Protein AF-A0A534ZJH2-F1 (afdb_monomer)

pLDDT: mean 93.28, std 10.58, range [44.75, 98.31]

Sequence (71 aa):
MSEGSGIGAAVIGTGFIGTVHVEQLRRIGVQVRGVLGSTPERGQARAAALGVPRAYASLEALLADDSVDVV

Nearest PDB structures (foldseek):
  1gpj-assembly1_A-2  TM=7.308E-01  e=1.786E-02  Methanopyrus kandleri
  3u3x-assembly3_M-2  TM=7.694E-01  e=1.004E-01  Sinorhizobium meliloti 1021
  3d1l-assembly1_B  TM=7.237E-01  e=8.743E-02  Bacteroides fragilis NCTC 9343
  4n7r-assembly1_A  TM=6.119E-01  e=1.152E-01  Arabidopsis thaliana
  5swv-assembly1_C  TM=5.651E-01  e=1.744E-01  Schizosaccharomyces pombe 972h-

Radius of gyration: 11.4 Å; Cα contacts (8 Å, |Δi|>4): 128; chains: 1; bounding box: 24×21×34 Å

Structure (mmCIF, N/CA/C/O backbone):
data_AF-A0A534ZJH2-F1
#
_entry.id   AF-A0A534ZJH2-F1
#
loop_
_atom_site.group_PDB
_atom_site.id
_atom_site.type_symbol
_atom_site.label_atom_id
_atom_site.label_alt_id
_atom_site.label_comp_id
_atom_site.label_asym_id
_atom_site.label_entity_id
_atom_site.label_seq_id
_atom_site.pdbx_PDB_ins_code
_atom_site.Cartn_x
_atom_site.Cartn_y
_atom_site.Cartn_z
_atom_site.occupancy
_atom_site.B_iso_or_equiv
_atom_site.auth_seq_id
_atom_site.auth_comp_id
_atom_site.auth_asym_id
_atom_site.auth_atom_id
_atom_site.pdbx_PDB_model_num
ATOM 1 N N . MET A 1 1 ? -9.287 0.504 22.690 1.00 44.75 1 MET A N 1
ATOM 2 C CA . MET A 1 1 ? -8.349 0.535 21.551 1.00 44.75 1 MET A CA 1
ATOM 3 C C . MET A 1 1 ? -9.229 0.498 20.325 1.00 44.75 1 MET A C 1
ATOM 5 O O . MET A 1 1 ? -9.969 -0.469 20.217 1.00 44.75 1 MET A O 1
ATOM 9 N N . SER A 1 2 ? -9.290 1.561 19.518 1.00 51.28 2 SER A N 1
ATOM 10 C CA . SER A 1 2 ? -10.070 1.490 18.277 1.00 51.28 2 SER A CA 1
ATOM 11 C C . SER A 1 2 ? -9.529 0.322 17.472 1.00 51.28 2 SER A C 1
ATOM 13 O O . SER A 1 2 ? -8.322 0.274 17.229 1.00 51.28 2 SER A O 1
ATOM 15 N N . GLU A 1 3 ? -10.388 -0.635 17.137 1.00 60.00 3 GLU A N 1
ATOM 16 C CA . GLU A 1 3 ? -10.031 -1.625 16.135 1.00 60.00 3 GLU A CA 1
ATOM 17 C C . GLU A 1 3 ? -9.642 -0.830 14.892 1.00 60.00 3 GLU A C 1
ATOM 19 O O . GLU A 1 3 ? -10.402 0.027 14.431 1.00 60.00 3 GLU A O 1
ATOM 24 N N . GLY A 1 4 ? -8.400 -1.010 14.435 1.00 59.84 4 GLY A N 1
ATOM 25 C CA . GLY A 1 4 ? -7.986 -0.456 13.156 1.00 59.84 4 GLY A CA 1
ATOM 26 C C . GLY A 1 4 ? -9.028 -0.858 12.122 1.00 59.84 4 GLY A C 1
ATOM 27 O O . GLY A 1 4 ? -9.559 -1.968 12.199 1.00 59.84 4 GLY A O 1
ATOM 28 N N . SER A 1 5 ? -9.376 0.066 11.227 1.00 65.19 5 SER A N 1
ATOM 29 C CA . SER A 1 5 ? -10.335 -0.201 10.160 1.00 65.19 5 SER A CA 1
ATOM 30 C C . SER A 1 5 ? -10.055 -1.586 9.569 1.00 65.19 5 SER A C 1
ATOM 32 O O . SER A 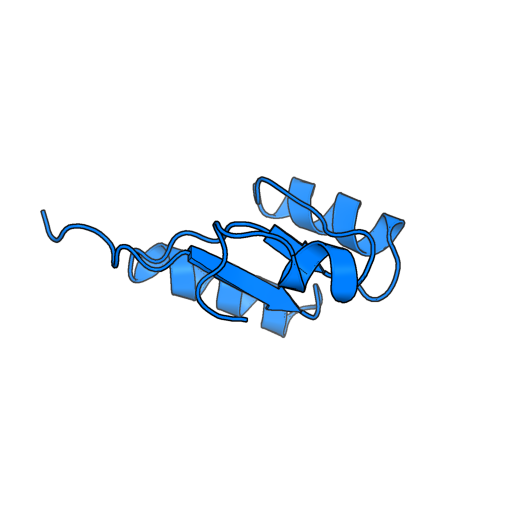1 5 ? -8.922 -1.851 9.166 1.00 65.19 5 SER A O 1
ATOM 34 N N . GLY A 1 6 ? -11.053 -2.477 9.544 1.00 84.25 6 GLY A N 1
ATOM 35 C CA . GLY A 1 6 ? -10.908 -3.838 9.001 1.00 84.25 6 GLY A CA 1
ATOM 36 C C . GLY A 1 6 ? -10.499 -3.875 7.522 1.00 84.25 6 GLY A C 1
ATOM 37 O O . GLY A 1 6 ? -10.231 -4.947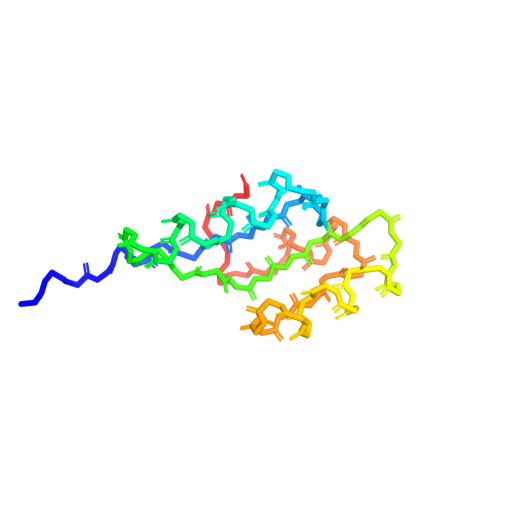 6.994 1.00 84.25 6 GLY A O 1
ATOM 38 N N . ILE A 1 7 ? -10.421 -2.701 6.892 1.00 93.00 7 ILE A N 1
ATOM 39 C CA . ILE A 1 7 ? -10.001 -2.449 5.521 1.00 93.00 7 ILE A CA 1
ATOM 40 C C . ILE A 1 7 ? -8.519 -2.811 5.327 1.00 93.00 7 ILE A C 1
ATOM 42 O O . ILE A 1 7 ? -7.617 -2.238 5.952 1.00 93.00 7 ILE A O 1
ATOM 46 N N . GLY A 1 8 ? -8.267 -3.731 4.401 1.00 96.75 8 GLY A N 1
ATOM 47 C CA . GLY A 1 8 ? -6.982 -3.972 3.767 1.00 96.75 8 GLY A CA 1
ATOM 48 C C . GLY A 1 8 ? -6.784 -3.056 2.561 1.00 96.75 8 GLY A C 1
ATOM 49 O O . GLY A 1 8 ? -7.589 -3.054 1.635 1.00 96.75 8 GLY A O 1
ATOM 50 N N . ALA A 1 9 ? -5.696 -2.292 2.546 1.00 97.75 9 ALA A N 1
ATOM 51 C CA . ALA A 1 9 ? -5.341 -1.423 1.428 1.00 97.75 9 ALA A CA 1
ATOM 52 C C . ALA A 1 9 ? -4.123 -1.959 0.666 1.00 97.75 9 ALA A C 1
ATOM 54 O O . ALA A 1 9 ? -3.165 -2.449 1.273 1.00 97.75 9 ALA A O 1
ATOM 55 N N . ALA A 1 10 ? -4.117 -1.804 -0.653 1.00 98.12 10 ALA A N 1
ATOM 56 C CA . ALA A 1 10 ? -2.907 -1.867 -1.466 1.00 98.12 10 ALA A CA 1
ATOM 57 C C . ALA A 1 10 ? -2.504 -0.454 -1.911 1.00 98.12 10 ALA A C 1
ATOM 59 O O . ALA A 1 10 ? -3.318 0.457 -1.874 1.00 98.12 10 ALA A O 1
ATOM 60 N N . VAL A 1 11 ? -1.244 -0.247 -2.305 1.00 98.19 11 VAL A N 1
ATOM 61 C CA . VAL A 1 11 ? -0.792 1.041 -2.866 1.00 98.19 11 VAL A CA 1
ATOM 62 C C . VAL A 1 11 ? -0.080 0.812 -4.195 1.00 98.19 11 VAL A C 1
ATOM 64 O O . VAL A 1 11 ? 0.923 0.094 -4.261 1.00 98.19 11 VAL A O 1
ATOM 67 N N . ILE A 1 12 ? -0.568 1.457 -5.257 1.00 97.88 12 ILE A N 1
ATOM 68 C CA . ILE A 1 12 ? 0.100 1.480 -6.564 1.00 97.88 12 ILE A CA 1
ATOM 69 C C . ILE A 1 12 ? 1.011 2.704 -6.644 1.00 97.88 12 ILE A C 1
ATOM 71 O O . ILE A 1 12 ? 0.592 3.841 -6.450 1.00 97.88 12 ILE A O 1
ATOM 75 N N . GLY A 1 13 ? 2.275 2.460 -6.979 1.00 96.06 13 GLY A N 1
ATOM 76 C CA . GLY A 1 13 ? 3.308 3.482 -7.045 1.00 96.06 13 GLY A CA 1
ATOM 77 C C . GLY A 1 13 ? 4.130 3.529 -5.762 1.00 96.06 13 GLY A C 1
ATOM 78 O O . GLY A 1 13 ? 3.712 4.039 -4.733 1.00 96.06 13 GLY A O 1
ATOM 79 N N . THR A 1 14 ? 5.370 3.057 -5.843 1.00 94.50 14 THR A N 1
ATOM 80 C CA . THR A 1 14 ? 6.289 2.940 -4.698 1.00 94.50 14 THR A CA 1
ATOM 81 C C . THR A 1 14 ? 7.318 4.076 -4.636 1.00 94.50 14 THR A C 1
ATOM 83 O O . THR A 1 14 ? 8.458 3.887 -4.204 1.00 94.50 14 THR A O 1
ATOM 86 N N . GLY A 1 15 ? 6.941 5.250 -5.150 1.00 93.44 15 GLY A N 1
ATOM 87 C CA . GLY A 1 15 ? 7.745 6.472 -5.103 1.00 93.44 15 GLY A CA 1
ATOM 88 C C . GLY A 1 15 ? 7.672 7.171 -3.742 1.00 93.44 15 GLY A C 1
ATOM 89 O O . GLY A 1 15 ? 7.255 6.584 -2.740 1.00 93.44 15 GLY A O 1
ATOM 90 N N . PHE A 1 16 ? 8.047 8.453 -3.712 1.00 95.25 16 PHE A N 1
ATOM 91 C CA . PHE A 1 16 ? 7.983 9.263 -2.491 1.00 95.25 16 PHE A CA 1
ATOM 92 C C . PHE A 1 16 ? 6.561 9.316 -1.917 1.00 95.25 16 PHE A C 1
ATOM 94 O O . PHE A 1 16 ? 6.350 8.945 -0.766 1.00 95.25 16 PHE A O 1
ATOM 101 N N . ILE A 1 17 ? 5.575 9.696 -2.735 1.00 96.44 17 ILE A N 1
ATOM 102 C CA . ILE A 1 17 ? 4.199 9.866 -2.254 1.00 96.44 17 ILE A CA 1
ATOM 103 C C . ILE A 1 17 ? 3.561 8.538 -1.822 1.00 96.44 17 ILE A C 1
ATOM 105 O O . ILE A 1 17 ? 2.886 8.489 -0.801 1.00 96.44 17 ILE A O 1
ATOM 109 N N . GLY A 1 18 ? 3.865 7.437 -2.518 1.00 95.88 18 GLY A N 1
ATOM 110 C CA . GLY A 1 18 ? 3.408 6.103 -2.125 1.00 95.88 18 GLY A CA 1
ATOM 111 C C . GLY A 1 18 ? 3.940 5.682 -0.758 1.00 95.88 18 GLY A C 1
ATOM 112 O O . GLY A 1 18 ? 3.178 5.224 0.086 1.00 95.88 18 GLY A O 1
ATOM 113 N N . THR A 1 19 ? 5.229 5.925 -0.498 1.00 95.44 19 THR A N 1
ATOM 114 C CA . THR A 1 19 ? 5.836 5.705 0.827 1.00 95.44 19 THR A CA 1
ATOM 115 C C . THR A 1 19 ? 5.124 6.513 1.916 1.00 95.44 19 THR A C 1
ATOM 117 O O . THR A 1 19 ? 4.814 5.977 2.978 1.00 95.44 19 THR A O 1
ATOM 120 N N . VAL A 1 20 ? 4.824 7.789 1.650 1.00 97.31 20 VAL A N 1
ATOM 121 C CA . VAL A 1 20 ? 4.105 8.649 2.603 1.00 97.31 20 VAL A CA 1
ATOM 122 C C . VAL A 1 20 ? 2.709 8.097 2.896 1.00 97.31 20 VAL A C 1
ATOM 124 O O . VAL A 1 20 ? 2.338 8.012 4.065 1.00 97.31 20 VAL A O 1
ATOM 127 N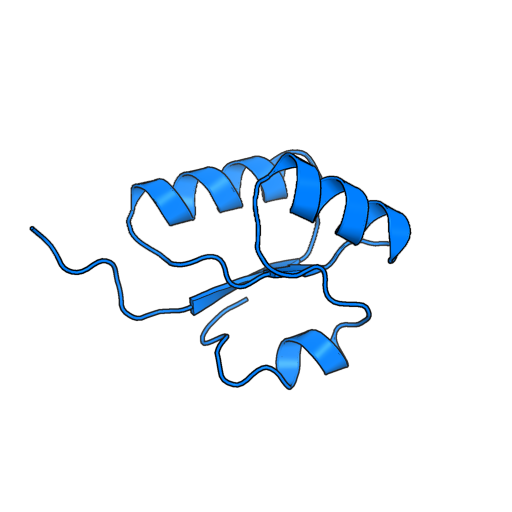 N . HIS A 1 21 ? 1.954 7.684 1.873 1.00 97.50 21 HIS A N 1
ATOM 128 C CA . HIS A 1 21 ? 0.617 7.117 2.062 1.00 97.50 21 HIS A CA 1
ATOM 129 C C . HIS A 1 21 ? 0.637 5.797 2.831 1.00 97.50 21 HIS A C 1
ATOM 131 O O . HIS A 1 21 ? -0.184 5.634 3.727 1.00 97.50 21 HIS A O 1
ATOM 137 N N . VAL A 1 22 ? 1.594 4.901 2.565 1.00 97.06 22 VAL A N 1
ATOM 138 C CA . VAL A 1 22 ? 1.761 3.661 3.346 1.00 97.06 22 VAL A CA 1
ATOM 139 C C . VAL A 1 22 ? 1.923 3.972 4.838 1.00 97.06 22 VAL A C 1
ATOM 141 O O . VAL A 1 22 ? 1.256 3.364 5.675 1.00 97.06 22 VAL A O 1
ATOM 144 N N . GLU A 1 23 ? 2.747 4.963 5.182 1.00 96.62 23 GLU A N 1
ATOM 145 C CA . GLU A 1 23 ? 2.938 5.384 6.572 1.00 96.62 23 GLU A CA 1
ATOM 146 C C . GLU A 1 23 ? 1.691 6.044 7.177 1.00 96.62 23 GLU A C 1
ATOM 148 O O . GLU A 1 23 ? 1.351 5.774 8.329 1.00 96.62 23 GLU A O 1
ATOM 153 N N . GLN A 1 24 ? 0.973 6.884 6.423 1.00 96.88 24 GLN A N 1
ATOM 154 C CA . GLN A 1 24 ? -0.254 7.509 6.930 1.00 96.88 24 GLN A CA 1
ATOM 155 C C . GLN A 1 24 ? -1.377 6.491 7.145 1.00 96.88 24 GLN A C 1
ATOM 157 O O . GLN A 1 24 ? -2.039 6.543 8.180 1.00 96.88 24 GLN A O 1
ATOM 162 N N . LEU A 1 25 ? -1.554 5.538 6.223 1.00 96.12 25 LEU A N 1
ATOM 163 C CA . LEU A 1 25 ? -2.544 4.463 6.338 1.00 96.12 25 LEU A CA 1
ATOM 164 C C . LEU A 1 25 ? -2.324 3.648 7.618 1.00 96.12 25 LEU A C 1
ATOM 166 O O . LEU A 1 25 ? -3.260 3.438 8.387 1.00 96.12 25 LEU A O 1
ATOM 170 N N . ARG A 1 26 ? -1.073 3.287 7.920 1.00 93.88 26 ARG A N 1
ATOM 171 C CA . ARG A 1 26 ? -0.729 2.593 9.171 1.00 93.88 26 ARG A CA 1
ATOM 172 C C . ARG A 1 26 ? -1.066 3.408 10.416 1.00 93.88 26 ARG A C 1
ATOM 174 O O . ARG A 1 26 ? -1.596 2.860 11.377 1.00 93.88 26 ARG A O 1
ATOM 181 N N . ARG A 1 27 ? -0.788 4.717 10.408 1.00 94.94 27 ARG A N 1
ATOM 182 C CA . ARG A 1 27 ? -1.058 5.618 11.547 1.00 94.94 27 ARG A CA 1
ATOM 183 C C . ARG A 1 27 ? -2.543 5.754 11.864 1.00 94.94 27 ARG A C 1
ATOM 185 O O . ARG A 1 27 ? -2.887 5.941 13.026 1.00 94.94 27 ARG A O 1
ATOM 192 N N . ILE A 1 28 ? -3.405 5.644 10.855 1.00 94.44 28 ILE A N 1
ATOM 193 C CA . ILE A 1 28 ? -4.865 5.640 11.033 1.00 94.44 28 ILE A CA 1
ATOM 194 C C . ILE A 1 28 ? -5.438 4.227 11.238 1.00 94.44 28 ILE A C 1
ATOM 196 O O . ILE A 1 28 ? -6.653 4.056 11.281 1.00 94.44 28 ILE A O 1
ATOM 200 N N . GLY A 1 29 ? -4.577 3.214 11.378 1.00 93.88 29 GLY A N 1
ATOM 201 C CA . GLY A 1 29 ? -4.971 1.839 11.676 1.00 93.88 29 GLY A CA 1
ATOM 202 C C . GLY A 1 29 ? -5.425 1.011 10.471 1.00 93.88 29 GLY A C 1
ATOM 203 O O . GLY A 1 29 ? -6.015 -0.043 10.677 1.00 93.88 29 GLY A O 1
ATOM 204 N N . VAL A 1 30 ? -5.167 1.450 9.235 1.00 96.19 30 VAL A N 1
ATOM 205 C CA . VAL A 1 30 ? -5.438 0.664 8.018 1.00 96.19 30 VAL A CA 1
ATOM 206 C C . VAL A 1 30 ? -4.292 -0.315 7.762 1.00 96.19 30 VAL A C 1
ATOM 208 O O . VAL A 1 30 ? -3.112 0.040 7.855 1.00 96.19 30 VAL A O 1
ATOM 211 N N . GLN A 1 31 ? -4.631 -1.556 7.408 1.00 95.25 31 GLN A N 1
ATOM 212 C CA . GLN A 1 31 ? -3.642 -2.593 7.124 1.00 95.25 31 GLN A CA 1
ATOM 213 C C . GLN A 1 31 ? -3.202 -2.528 5.662 1.00 95.25 31 GLN A C 1
ATOM 215 O O . GLN A 1 31 ? -3.978 -2.818 4.758 1.00 95.25 31 GLN A O 1
ATOM 220 N N . VAL A 1 32 ? -1.934 -2.197 5.417 1.00 96.94 32 VAL A N 1
ATOM 221 C CA . VAL A 1 32 ? -1.371 -2.236 4.060 1.00 96.94 32 VAL A CA 1
ATOM 222 C C . VAL A 1 32 ? -0.987 -3.676 3.711 1.00 96.94 32 VAL A C 1
ATOM 224 O O . VAL A 1 32 ? -0.028 -4.215 4.267 1.00 96.94 32 VAL A O 1
ATOM 227 N N . ARG A 1 33 ? -1.735 -4.296 2.795 1.00 97.62 33 ARG A N 1
ATOM 228 C CA . ARG A 1 33 ? -1.548 -5.683 2.335 1.00 97.62 33 ARG A CA 1
ATOM 229 C C . ARG A 1 33 ? -0.359 -5.828 1.403 1.00 97.62 33 ARG A C 1
ATOM 231 O O . ARG A 1 33 ? 0.404 -6.788 1.507 1.00 97.62 33 ARG A O 1
ATOM 238 N N . GLY A 1 34 ? -0.170 -4.849 0.526 1.00 97.69 34 GLY A N 1
ATOM 239 C CA . GLY A 1 34 ? 0.875 -4.910 -0.476 1.00 97.69 34 GLY A CA 1
ATOM 240 C C . GLY A 1 34 ? 1.076 -3.614 -1.245 1.00 97.69 34 GLY A C 1
ATOM 241 O O . GLY A 1 34 ? 0.319 -2.653 -1.113 1.00 97.69 34 GLY A O 1
ATOM 242 N N . VAL A 1 35 ? 2.120 -3.602 -2.065 1.00 98.25 35 VAL A N 1
ATOM 243 C CA . VAL A 1 35 ? 2.423 -2.511 -2.995 1.00 98.25 35 VAL A CA 1
ATOM 244 C C . VAL A 1 35 ? 2.645 -3.037 -4.406 1.00 98.25 35 VAL A C 1
ATOM 246 O O . VAL A 1 35 ? 3.140 -4.149 -4.588 1.00 98.25 35 VAL A O 1
ATOM 249 N N . LEU A 1 36 ? 2.334 -2.223 -5.411 1.00 98.31 36 LEU A N 1
ATOM 250 C CA . LEU A 1 36 ? 2.682 -2.480 -6.809 1.00 98.31 36 LEU A CA 1
ATOM 251 C C . LEU A 1 36 ? 3.624 -1.383 -7.312 1.00 98.31 36 LEU A C 1
ATOM 253 O O . LEU A 1 36 ? 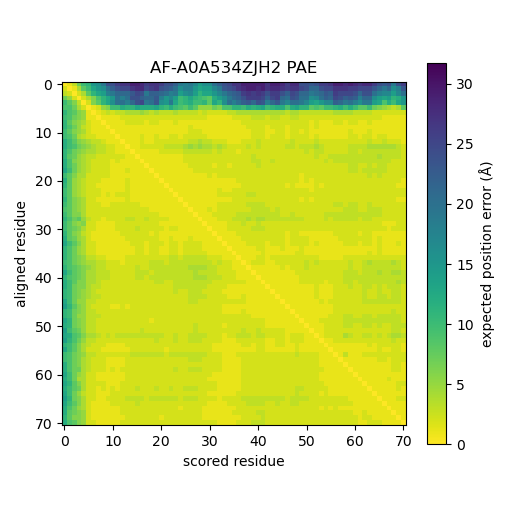3.292 -0.195 -7.310 1.00 98.31 36 LEU A O 1
ATOM 257 N N . GLY A 1 37 ? 4.827 -1.787 -7.717 1.00 96.25 37 GLY A N 1
ATOM 258 C CA . GLY A 1 37 ? 5.824 -0.902 -8.319 1.00 96.25 37 GLY A CA 1
ATOM 259 C C . GLY A 1 37 ? 5.672 -0.802 -9.838 1.00 96.25 37 GLY A C 1
ATOM 260 O O . GLY A 1 37 ? 4.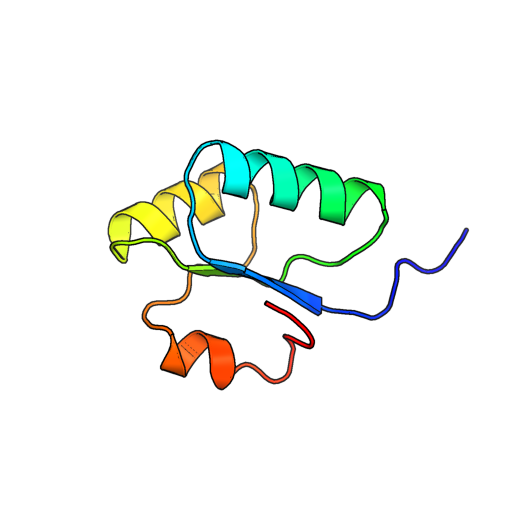962 -1.586 -10.455 1.00 96.25 37 GLY A O 1
ATOM 261 N N . SER A 1 38 ? 6.397 0.135 -10.458 1.00 94.44 38 SER A N 1
ATOM 262 C CA . SER A 1 38 ? 6.465 0.232 -11.928 1.00 94.44 38 SER A CA 1
ATOM 263 C C . SER A 1 38 ? 7.269 -0.896 -12.578 1.00 94.44 38 SER A C 1
ATOM 265 O O . SER A 1 38 ? 7.118 -1.143 -13.769 1.00 94.44 38 SER A O 1
ATOM 267 N N . THR A 1 39 ? 8.125 -1.568 -11.804 1.00 93.75 39 THR A N 1
ATOM 268 C CA . THR A 1 39 ? 8.758 -2.839 -12.173 1.00 93.75 39 THR A CA 1
ATOM 269 C C . THR A 1 39 ? 8.717 -3.787 -10.969 1.00 93.75 39 THR A C 1
ATOM 271 O O . THR A 1 39 ? 8.680 -3.297 -9.827 1.00 93.75 39 THR A O 1
ATOM 274 N N . PRO A 1 40 ? 8.756 -5.116 -11.180 1.00 92.75 40 PRO A N 1
ATOM 275 C CA . PRO A 1 40 ? 8.769 -6.096 -10.093 1.00 92.75 40 PRO A CA 1
ATOM 276 C C . PRO A 1 40 ? 9.901 -5.863 -9.085 1.00 92.75 40 PRO A C 1
ATOM 278 O O . PRO A 1 40 ? 9.672 -5.877 -7.877 1.00 92.75 40 PRO A O 1
ATOM 281 N N . GLU A 1 41 ? 11.105 -5.551 -9.565 1.00 94.12 41 GLU A N 1
ATOM 282 C CA . GLU A 1 41 ? 12.301 -5.356 -8.736 1.00 94.12 41 GLU A CA 1
ATOM 283 C C . GLU A 1 41 ? 12.147 -4.126 -7.837 1.00 94.12 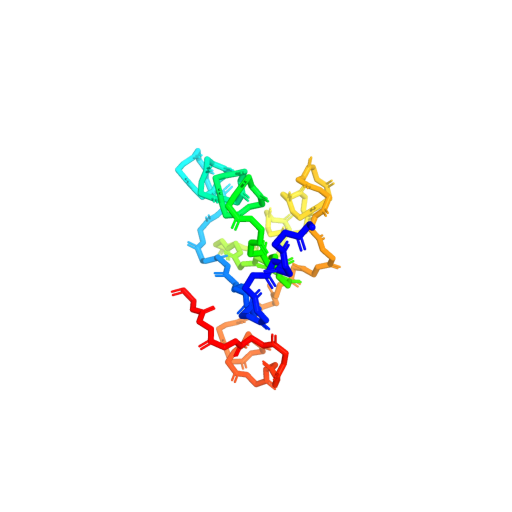41 GLU A C 1
ATOM 285 O O . GLU A 1 41 ? 12.459 -4.162 -6.645 1.00 94.12 41 GLU A O 1
ATOM 290 N N . ARG A 1 42 ? 11.611 -3.028 -8.390 1.00 92.38 42 ARG A N 1
ATOM 291 C CA . ARG A 1 42 ? 11.325 -1.809 -7.621 1.00 92.38 42 ARG A CA 1
ATOM 292 C C . ARG A 1 42 ? 10.240 -2.050 -6.580 1.00 92.38 42 ARG A C 1
ATOM 294 O O . ARG A 1 42 ? 10.368 -1.551 -5.463 1.00 92.38 42 ARG A O 1
ATOM 301 N N . GLY A 1 43 ? 9.196 -2.798 -6.939 1.00 95.38 43 GLY A N 1
ATOM 302 C CA . GLY A 1 43 ? 8.122 -3.180 -6.025 1.00 95.38 43 GLY A CA 1
ATOM 303 C C . GLY A 1 43 ? 8.649 -3.988 -4.841 1.00 95.38 43 GLY A C 1
ATOM 304 O O . GLY A 1 43 ? 8.413 -3.614 -3.696 1.00 95.38 43 GLY A O 1
ATOM 305 N N . GLN A 1 44 ? 9.434 -5.034 -5.110 1.00 96.50 44 GLN A N 1
ATOM 306 C CA . GLN A 1 44 ? 10.034 -5.897 -4.086 1.00 96.50 44 GLN A CA 1
ATOM 307 C C . GLN A 1 44 ? 10.966 -5.127 -3.150 1.00 96.50 44 GLN A C 1
ATOM 309 O O . GLN A 1 44 ? 10.805 -5.190 -1.930 1.00 96.50 44 GLN A O 1
ATOM 314 N N . ALA A 1 45 ? 11.898 -4.345 -3.706 1.00 95.69 45 ALA A N 1
ATOM 315 C CA . ALA A 1 45 ? 12.829 -3.550 -2.909 1.00 95.69 45 ALA A CA 1
ATOM 316 C C . ALA A 1 45 ? 12.095 -2.566 -1.983 1.00 95.69 45 ALA A C 1
ATOM 318 O O . ALA A 1 45 ? 12.489 -2.362 -0.834 1.00 95.69 45 ALA A O 1
ATOM 319 N N . ARG A 1 46 ? 11.002 -1.963 -2.466 1.00 95.38 46 ARG A N 1
ATOM 320 C CA . ARG A 1 46 ? 10.207 -1.009 -1.687 1.00 95.38 46 ARG A CA 1
ATOM 321 C C . ARG A 1 46 ? 9.315 -1.684 -0.657 1.00 95.38 46 ARG A C 1
ATOM 323 O O . ARG A 1 46 ? 9.251 -1.184 0.459 1.00 95.38 46 ARG A O 1
ATOM 330 N N . ALA A 1 47 ? 8.689 -2.813 -0.980 1.00 96.75 47 ALA A N 1
ATOM 331 C CA . ALA A 1 47 ? 7.934 -3.594 -0.003 1.00 96.75 47 ALA A CA 1
ATOM 332 C C . ALA A 1 47 ? 8.823 -3.991 1.184 1.00 96.75 47 ALA A C 1
ATOM 334 O O . ALA A 1 47 ? 8.447 -3.755 2.330 1.00 96.75 47 ALA A O 1
ATOM 335 N N . ALA A 1 48 ? 10.042 -4.471 0.908 1.00 96.81 48 ALA A N 1
ATOM 336 C CA . ALA A 1 48 ? 11.024 -4.795 1.939 1.00 96.81 48 ALA A CA 1
ATOM 337 C C . ALA A 1 48 ? 11.418 -3.566 2.776 1.00 96.81 48 ALA A C 1
ATOM 339 O O . ALA A 1 48 ? 11.363 -3.617 4.002 1.00 96.81 48 ALA A O 1
ATOM 340 N N . ALA A 1 49 ? 11.752 -2.442 2.131 1.00 95.94 49 ALA A N 1
ATOM 341 C CA . ALA A 1 49 ? 12.138 -1.211 2.827 1.00 95.94 49 ALA A CA 1
ATOM 342 C C . ALA A 1 49 ? 11.018 -0.631 3.710 1.00 95.94 49 ALA A C 1
ATOM 344 O O . ALA A 1 49 ? 11.297 -0.025 4.739 1.00 95.94 49 ALA A O 1
ATOM 345 N N . LEU A 1 50 ? 9.759 -0.809 3.306 1.00 94.62 50 LEU A N 1
ATOM 346 C CA . LEU A 1 50 ? 8.590 -0.330 4.040 1.00 94.62 50 LEU A CA 1
ATOM 347 C C . LEU A 1 50 ? 8.053 -1.363 5.037 1.00 94.62 50 LEU A C 1
ATOM 349 O O . LEU A 1 50 ? 7.114 -1.050 5.762 1.00 94.62 50 LEU A O 1
ATOM 353 N N . GLY A 1 51 ? 8.573 -2.594 5.074 1.00 95.75 51 GLY A N 1
ATOM 354 C CA . GLY A 1 51 ? 7.993 -3.679 5.873 1.00 95.75 51 GLY A CA 1
ATOM 355 C C . GLY A 1 51 ? 6.556 -4.020 5.460 1.00 95.75 51 GLY A C 1
ATOM 356 O O . GLY A 1 51 ? 5.710 -4.294 6.310 1.00 95.75 51 GLY A O 1
ATOM 357 N N . VAL A 1 52 ? 6.238 -3.900 4.170 1.00 95.94 52 VAL A N 1
ATOM 358 C CA . VAL A 1 52 ? 4.937 -4.287 3.611 1.00 95.94 52 VAL A CA 1
ATOM 359 C C . VAL A 1 52 ? 4.992 -5.772 3.218 1.00 95.94 52 VAL A C 1
ATOM 361 O O . VAL A 1 52 ? 5.975 -6.178 2.597 1.00 95.94 52 VAL A O 1
ATOM 364 N N . PRO A 1 53 ? 3.966 -6.589 3.528 1.00 94.69 53 PRO A N 1
ATOM 365 C CA . PRO A 1 53 ? 4.043 -8.046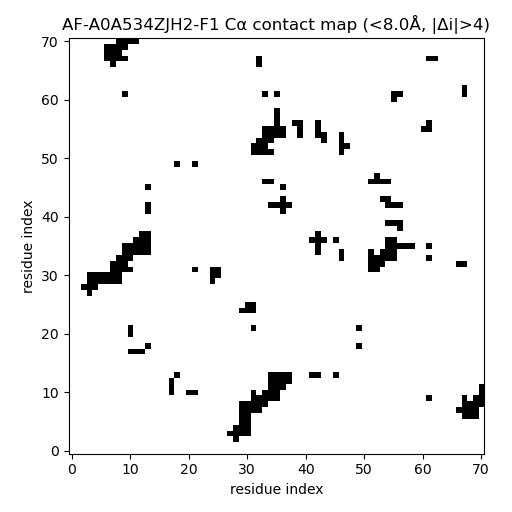 3.376 1.00 94.69 53 PRO A CA 1
ATOM 366 C C . PRO A 1 53 ? 4.236 -8.539 1.938 1.00 94.69 53 PRO A C 1
ATOM 368 O O . PRO A 1 53 ? 4.838 -9.590 1.723 1.00 94.69 53 PRO A O 1
ATOM 371 N N . ARG A 1 54 ? 3.703 -7.808 0.951 1.00 97.38 54 ARG A N 1
ATOM 372 C CA . ARG A 1 54 ? 3.639 -8.256 -0.442 1.00 97.38 54 ARG A CA 1
ATOM 373 C C . ARG A 1 54 ? 4.049 -7.156 -1.420 1.00 97.38 54 ARG A C 1
ATOM 375 O O . ARG A 1 54 ? 3.620 -6.010 -1.314 1.00 97.38 54 ARG A O 1
ATOM 382 N N . ALA A 1 55 ? 4.841 -7.536 -2.418 1.00 98.12 55 ALA A N 1
ATOM 383 C CA . ALA A 1 55 ? 4.998 -6.785 -3.658 1.00 98.12 55 ALA A CA 1
ATOM 384 C C . ALA A 1 55 ? 4.247 -7.530 -4.766 1.00 98.12 55 ALA A C 1
ATOM 386 O O . ALA A 1 55 ? 4.570 -8.684 -5.051 1.00 98.12 55 ALA A O 1
ATOM 387 N N . TYR A 1 56 ? 3.244 -6.900 -5.369 1.00 98.19 56 TYR A N 1
ATOM 388 C CA . TYR A 1 56 ? 2.496 -7.496 -6.474 1.00 98.19 56 TYR A CA 1
ATOM 389 C C . TYR A 1 56 ? 3.313 -7.439 -7.769 1.00 98.19 56 TYR A C 1
ATOM 391 O O . TYR A 1 56 ? 4.019 -6.464 -8.027 1.00 98.19 56 TYR A O 1
ATOM 399 N N . ALA A 1 57 ? 3.218 -8.496 -8.580 1.00 96.06 57 ALA A N 1
ATOM 400 C CA . ALA A 1 57 ? 3.929 -8.599 -9.857 1.00 96.06 57 ALA A CA 1
ATOM 401 C C . ALA A 1 57 ? 3.193 -7.900 -11.014 1.00 96.06 57 ALA A C 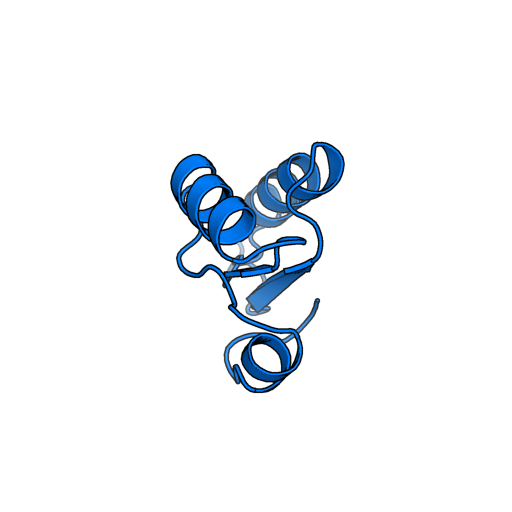1
ATOM 403 O O . ALA A 1 57 ? 3.821 -7.526 -12.001 1.00 96.06 57 ALA A O 1
ATOM 404 N N . SER A 1 58 ? 1.875 -7.726 -10.893 1.00 96.62 58 SER A N 1
ATOM 405 C CA . SER A 1 58 ? 1.030 -7.055 -11.879 1.00 96.62 58 SER A CA 1
ATOM 406 C C . SER A 1 58 ? -0.224 -6.480 -11.216 1.00 96.62 58 SER A C 1
ATOM 408 O O . SER A 1 58 ? -0.501 -6.763 -10.045 1.00 96.62 58 SER A O 1
ATOM 410 N N . LEU A 1 59 ? -0.981 -5.672 -11.963 1.00 97.06 59 LEU A N 1
ATOM 411 C CA . LEU A 1 59 ? -2.258 -5.133 -11.499 1.00 97.06 59 LEU A CA 1
ATOM 412 C C . LEU A 1 59 ? -3.287 -6.250 -11.289 1.00 97.06 59 LEU A C 1
ATOM 414 O O . LEU A 1 59 ? -4.007 -6.242 -10.300 1.00 97.06 59 LEU A O 1
ATOM 418 N N . GLU A 1 60 ? -3.314 -7.245 -12.168 1.00 98.00 60 GLU A N 1
ATOM 419 C CA . GLU A 1 60 ? -4.229 -8.386 -12.092 1.00 98.00 60 GLU A CA 1
ATOM 420 C C . GLU A 1 60 ? -3.986 -9.204 -10.820 1.00 98.00 60 GLU A C 1
ATOM 422 O O . GLU A 1 60 ? -4.934 -9.568 -10.133 1.00 98.00 60 GLU A O 1
ATOM 427 N N . ALA A 1 61 ? -2.719 -9.443 -10.463 1.00 97.81 61 ALA A N 1
ATOM 428 C CA . ALA A 1 61 ? -2.370 -10.143 -9.228 1.00 97.81 61 ALA A CA 1
ATOM 429 C C . ALA A 1 61 ? -2.763 -9.359 -7.964 1.00 97.81 61 ALA A C 1
ATOM 431 O O . ALA A 1 61 ? -3.034 -9.971 -6.935 1.00 97.81 61 ALA A O 1
ATOM 432 N N . LEU A 1 62 ? -2.770 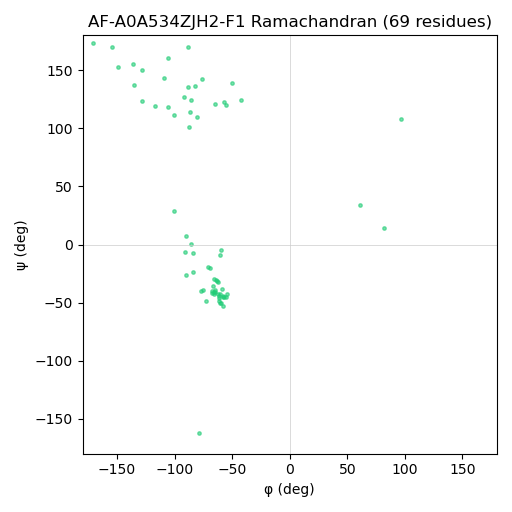-8.022 -8.033 1.00 98.06 62 LEU A N 1
ATOM 433 C CA . LEU A 1 62 ? -3.246 -7.155 -6.954 1.00 98.06 62 LEU A CA 1
ATOM 434 C C . LEU A 1 62 ? -4.770 -7.214 -6.839 1.00 98.06 62 LEU A C 1
ATOM 436 O O . LEU A 1 62 ? -5.284 -7.419 -5.747 1.00 98.06 62 LEU A O 1
ATOM 440 N N . LEU A 1 63 ? -5.486 -7.073 -7.956 1.00 97.38 63 LEU A N 1
ATOM 441 C CA . LEU A 1 63 ? -6.952 -7.070 -7.984 1.00 97.38 63 LEU A CA 1
ATOM 442 C C . LEU A 1 63 ? -7.573 -8.442 -7.675 1.00 97.38 63 LEU A C 1
ATOM 444 O O . LEU A 1 63 ? -8.741 -8.503 -7.312 1.00 97.38 63 LEU A O 1
ATOM 448 N N . ALA A 1 64 ? -6.813 -9.528 -7.826 1.00 98.19 64 ALA A N 1
ATOM 449 C CA . ALA A 1 64 ? -7.232 -10.882 -7.462 1.00 98.19 64 ALA A CA 1
ATOM 450 C C . ALA A 1 64 ? -6.974 -11.236 -5.982 1.00 98.19 64 ALA A C 1
ATOM 452 O O . ALA A 1 64 ? -7.218 -12.370 -5.575 1.00 98.19 64 ALA A O 1
ATOM 453 N N . ASP A 1 65 ? -6.416 -10.319 -5.187 1.00 97.81 65 ASP A N 1
ATOM 454 C CA . ASP A 1 65 ? -6.149 -10.543 -3.768 1.00 97.81 65 ASP A CA 1
ATOM 455 C C . ASP A 1 65 ? -7.371 -10.166 -2.923 1.00 97.81 65 ASP A C 1
ATOM 457 O O . ASP A 1 65 ? -7.574 -8.997 -2.606 1.00 97.81 65 ASP A O 1
ATOM 461 N N . ASP A 1 66 ? -8.143 -11.169 -2.500 1.00 96.88 66 ASP A N 1
ATOM 462 C CA . ASP A 1 66 ? -9.351 -10.987 -1.677 1.00 96.88 66 ASP A CA 1
ATOM 463 C C . ASP A 1 66 ? -9.086 -10.326 -0.307 1.00 96.88 66 ASP A C 1
ATOM 465 O O . ASP A 1 66 ? -10.025 -9.982 0.406 1.00 96.88 66 ASP A O 1
ATOM 469 N N . SER A 1 67 ? -7.820 -10.154 0.104 1.00 96.38 67 SER A N 1
ATOM 470 C CA . SER A 1 67 ? -7.474 -9.408 1.322 1.00 96.38 67 SER A CA 1
ATOM 471 C C . SER A 1 67 ? -7.390 -7.888 1.122 1.00 96.38 67 SER A C 1
ATOM 473 O O . SER A 1 67 ? -7.191 -7.163 2.107 1.00 96.38 67 SER A O 1
ATOM 475 N N . VAL A 1 68 ? -7.491 -7.417 -0.129 1.00 97.75 68 VAL A N 1
ATOM 476 C CA . VAL A 1 68 ? -7.447 -6.009 -0.538 1.00 97.75 68 VAL A CA 1
ATOM 477 C C . VAL A 1 68 ? -8.866 -5.502 -0.791 1.00 97.75 68 VAL A C 1
ATOM 479 O O . VAL A 1 68 ? -9.507 -5.862 -1.771 1.00 97.75 68 VAL A O 1
ATOM 482 N N . ASP A 1 69 ? -9.327 -4.599 0.066 1.00 97.69 69 ASP A N 1
ATOM 483 C CA . ASP A 1 69 ? -10.637 -3.952 -0.049 1.00 97.69 69 ASP A CA 1
ATOM 484 C C . ASP A 1 69 ? -10.574 -2.655 -0.875 1.00 97.69 69 ASP A C 1
ATOM 486 O O . ASP A 1 69 ? -11.572 -2.211 -1.443 1.00 97.69 69 ASP A O 1
ATOM 490 N N . VAL A 1 70 ? -9.402 -2.008 -0.914 1.00 97.06 70 VAL A N 1
ATOM 491 C CA . VAL A 1 70 ? -9.178 -0.721 -1.588 1.00 97.06 70 VAL A CA 1
ATOM 492 C C . VAL A 1 70 ? -7.745 -0.600 -2.110 1.00 97.06 70 VAL A C 1
ATOM 494 O O . VAL A 1 70 ? -6.814 -1.193 -1.559 1.00 97.06 70 VAL A O 1
ATOM 497 N N . VAL A 1 71 ? -7.566 0.198 -3.164 1.00 96.44 71 VAL A N 1
ATOM 498 C CA . VAL A 1 71 ? -6.283 0.476 -3.828 1.00 96.44 71 VAL A CA 1
ATOM 499 C C . VAL A 1 71 ? -6.014 1.973 -3.870 1.00 96.44 71 VAL A C 1
ATOM 501 O O . VAL A 1 71 ? -6.985 2.721 -4.125 1.00 96.44 71 VAL A O 1
#

Foldseek 3Di:
DPQQPLAEAEEEALDPVSLVVLVVSVVSRHHHQAYEYPAQVSRVVSCVVSVHPDYDHDPVSVVPDPSHPYD

Solvent-accessible surface area (backbone atoms only — not comparable to full-atom values): 3932 Å² total; per-residue (Å²): 128,83,76,44,51,91,50,19,30,35,44,77,42,69,52,73,67,36,51,52,48,57,54,51,39,48,74,72,33,32,43,63,53,28,32,31,31,96,42,55,68,58,10,42,57,41,16,61,75,68,72,34,85,30,48,32,81,46,70,65,63,48,75,68,33,89,69,48,77,44,109

Mean predicted aligned error: 3.52 Å

Secondary structure (DSSP, 8-state):
-PPP-S-EEEEE--SHHHHHHHHHHHHTT-EEEEEE-SSHHHHHHHHHHHT-SEEESSHHHHHT-TT-SB-